Protein AF-A0A4Y9A9S3-F1 (afdb_monomer_lite)

Organism: NCBI:txid175306

Radius of gyration: 16.55 Å; chains: 1; bounding box: 26×42×41 Å

Secondary structure (DSSP, 8-state):
-PPPHHHHHHHHHHHHHHHHHHHHHHHHHHT-TT--EEEEEEEEETTTEEEEEEEETTTTEEEEEEEEE-HHHHHHHHHHT-

InterPro domains:
  IPR002560 Transposase IS204/IS1001/IS1096/IS1165, DDE domain [PF01610] (37-78)

Sequence (82 aa):
VPYTTAERYYKNGLQADRERTQATCIQDAIERDRLVLGIDDFAVRKGHTYNTGIHDLKGGSFLDIISGRTTEDLQDYRIFMR

pLDDT: mean 86.93, std 11.65, range [40.34, 95.25]

Structure (mmCIF, N/CA/C/O backbone):
data_AF-A0A4Y9A9S3-F1
#
_entry.id   AF-A0A4Y9A9S3-F1
#
loop_
_atom_site.group_PDB
_atom_site.id
_atom_site.type_symbol
_atom_site.label_atom_id
_atom_site.label_alt_id
_atom_site.label_comp_id
_atom_site.label_asym_id
_atom_site.label_entity_id
_atom_site.label_seq_id
_atom_site.pdbx_PDB_ins_code
_atom_site.Cartn_x
_atom_site.Cartn_y
_atom_site.Cartn_z
_atom_site.occupancy
_atom_site.B_iso_or_equiv
_atom_site.auth_seq_id
_atom_site.auth_comp_id
_atom_site.auth_asym_id
_atom_site.auth_atom_id
_atom_site.pdbx_PDB_model_num
ATOM 1 N N . VAL A 1 1 ? 13.847 9.650 -22.690 1.00 61.84 1 VAL A N 1
ATOM 2 C CA . VAL A 1 1 ? 13.117 10.785 -23.305 1.00 61.84 1 VAL A CA 1
ATOM 3 C C . VAL A 1 1 ? 12.533 11.612 -22.168 1.00 61.84 1 VAL A C 1
ATOM 5 O O . VAL A 1 1 ? 11.948 10.992 -21.286 1.00 61.84 1 VAL A O 1
ATOM 8 N N . PRO A 1 2 ? 12.767 12.932 -22.081 1.00 76.75 2 PRO A N 1
ATOM 9 C CA . PRO A 1 2 ? 12.204 13.741 -21.002 1.00 76.75 2 PRO A CA 1
ATOM 10 C C . PRO A 1 2 ? 10.681 13.850 -21.144 1.00 76.75 2 PRO A C 1
ATOM 12 O O . PRO A 1 2 ? 10.165 13.870 -22.261 1.00 76.75 2 PRO A O 1
ATOM 15 N N . TYR A 1 3 ? 9.975 13.922 -20.014 1.00 83.88 3 TYR A N 1
ATOM 16 C CA . TYR A 1 3 ? 8.528 14.131 -20.005 1.00 83.88 3 TYR A CA 1
ATOM 17 C C . TYR A 1 3 ? 8.164 15.481 -20.609 1.00 83.88 3 TYR A C 1
ATOM 19 O O . TYR A 1 3 ? 8.843 16.490 -20.378 1.00 83.88 3 TYR A O 1
ATOM 27 N N . THR A 1 4 ? 7.037 15.511 -21.314 1.00 91.94 4 THR A N 1
ATOM 28 C CA . THR A 1 4 ? 6.401 16.772 -21.692 1.00 91.94 4 THR A CA 1
ATOM 29 C C . THR A 1 4 ? 6.013 17.568 -20.441 1.00 91.94 4 THR A C 1
ATOM 31 O O . THR A 1 4 ? 5.863 17.024 -19.343 1.00 91.94 4 THR A O 1
ATOM 34 N N . THR A 1 5 ? 5.828 18.882 -20.584 1.00 89.12 5 THR A N 1
ATOM 35 C CA . THR A 1 5 ? 5.374 19.729 -19.469 1.00 89.12 5 THR A CA 1
ATOM 36 C C . THR A 1 5 ? 4.055 19.224 -18.875 1.00 89.12 5 THR A C 1
ATOM 38 O O . THR A 1 5 ? 3.946 19.145 -17.655 1.00 89.12 5 THR A O 1
ATOM 41 N N . ALA A 1 6 ? 3.100 18.802 -19.710 1.00 88.88 6 ALA A N 1
ATOM 42 C CA . ALA A 1 6 ? 1.822 18.251 -19.258 1.00 88.88 6 ALA A CA 1
ATOM 43 C C . ALA A 1 6 ? 1.990 16.940 -18.468 1.00 88.88 6 ALA A C 1
ATOM 45 O O . ALA A 1 6 ? 1.458 16.817 -17.367 1.00 88.88 6 ALA A O 1
ATOM 46 N N . GLU A 1 7 ? 2.785 15.992 -18.976 1.00 91.44 7 GLU A N 1
ATOM 47 C CA . GLU A 1 7 ? 3.065 14.738 -18.263 1.00 91.44 7 GLU A CA 1
ATOM 48 C C . GLU A 1 7 ? 3.750 14.977 -16.920 1.00 91.44 7 GLU A C 1
ATOM 50 O O . GLU A 1 7 ? 3.450 14.287 -15.951 1.00 91.44 7 GLU A O 1
ATOM 55 N N . ARG A 1 8 ? 4.656 15.956 -16.838 1.00 88.88 8 ARG A N 1
ATOM 56 C CA . ARG A 1 8 ? 5.327 16.295 -15.580 1.00 88.88 8 ARG A CA 1
ATOM 57 C C . ARG A 1 8 ? 4.336 16.810 -14.537 1.00 88.88 8 ARG A C 1
ATOM 59 O O . ARG A 1 8 ? 4.358 16.324 -13.413 1.00 88.88 8 ARG A O 1
ATOM 66 N N . TYR A 1 9 ? 3.454 17.743 -14.899 1.00 89.44 9 TYR A N 1
ATOM 67 C CA . TYR A 1 9 ? 2.416 18.225 -13.978 1.00 89.44 9 TYR A CA 1
ATOM 68 C C . TYR A 1 9 ? 1.481 17.101 -13.535 1.00 89.44 9 TYR A C 1
ATOM 70 O O . TYR A 1 9 ? 1.205 16.974 -12.346 1.00 89.44 9 TYR A O 1
ATOM 78 N N . TYR A 1 10 ? 1.058 16.251 -14.471 1.00 90.69 10 TYR A N 1
ATOM 79 C CA . TYR A 1 10 ? 0.202 15.109 -14.168 1.00 90.69 10 TYR A CA 1
ATOM 80 C C . TYR A 1 10 ? 0.871 14.114 -13.207 1.00 90.69 10 TYR A C 1
ATOM 82 O O . TYR A 1 10 ? 0.281 13.739 -12.197 1.00 90.69 10 TYR A O 1
ATOM 90 N N . LYS A 1 11 ? 2.126 13.726 -13.470 1.00 88.06 11 LYS A N 1
ATOM 91 C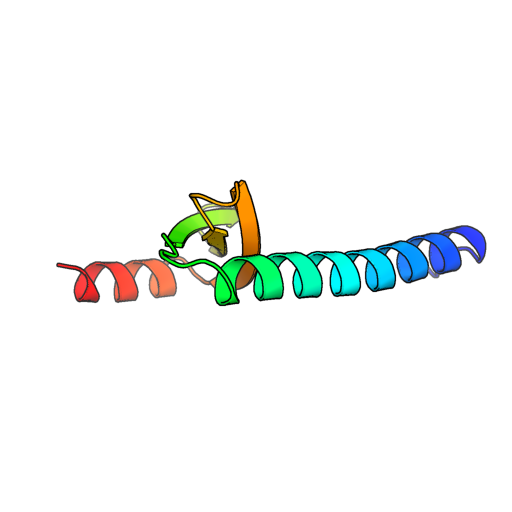 CA . LYS A 1 11 ? 2.874 12.795 -12.609 1.00 88.06 11 LYS A CA 1
ATOM 92 C C . LYS A 1 11 ? 3.168 13.377 -11.229 1.00 88.06 11 LYS A C 1
ATOM 94 O O . LYS A 1 11 ? 3.059 12.654 -10.246 1.00 88.06 11 LYS A O 1
ATOM 99 N N . ASN A 1 12 ? 3.490 14.666 -11.151 1.00 88.38 12 ASN A N 1
ATOM 100 C CA . ASN A 1 12 ? 3.691 15.343 -9.872 1.00 88.38 12 ASN A CA 1
ATOM 101 C C . ASN A 1 12 ? 2.389 15.397 -9.058 1.00 88.38 12 ASN A C 1
ATOM 103 O O . ASN A 1 12 ? 2.415 15.141 -7.859 1.00 88.38 12 ASN A O 1
ATOM 107 N N . GLY A 1 13 ? 1.254 15.680 -9.709 1.00 89.12 13 GLY A N 1
ATOM 108 C CA . GLY A 1 13 ? -0.062 15.636 -9.067 1.00 89.12 13 GLY A CA 1
ATOM 109 C C . GLY A 1 13 ? -0.389 14.245 -8.525 1.00 89.12 13 GLY A C 1
ATOM 110 O O . GLY A 1 13 ? -0.722 14.109 -7.354 1.00 89.12 13 GLY A O 1
ATOM 111 N N . LEU A 1 14 ? -0.180 13.202 -9.337 1.00 90.81 14 LEU A N 1
ATOM 112 C CA . LEU A 1 14 ? -0.347 11.810 -8.907 1.00 90.81 14 LEU A CA 1
ATOM 113 C C . LEU A 1 14 ? 0.534 11.442 -7.710 1.00 90.81 14 LEU A C 1
ATOM 115 O O . LEU A 1 14 ? 0.094 10.687 -6.847 1.00 90.81 14 LEU A O 1
ATOM 119 N N . GLN A 1 15 ? 1.774 11.934 -7.664 1.00 88.69 15 GLN A N 1
ATOM 120 C CA . GLN A 1 15 ? 2.661 11.674 -6.536 1.00 88.69 15 GLN A CA 1
ATOM 121 C C . GLN A 1 15 ? 2.120 12.309 -5.249 1.00 88.69 15 GLN A C 1
ATOM 123 O O . GLN A 1 15 ? 2.010 11.619 -4.239 1.00 88.69 15 GLN A O 1
ATOM 128 N N . ALA A 1 16 ? 1.733 13.585 -5.301 1.00 90.31 16 ALA A N 1
ATOM 129 C CA . ALA A 1 16 ? 1.176 14.285 -4.147 1.00 90.31 16 ALA A CA 1
ATOM 130 C C . ALA A 1 16 ? -0.135 13.643 -3.658 1.00 90.31 16 ALA A C 1
ATOM 132 O O . ALA A 1 16 ? -0.326 13.452 -2.457 1.00 90.31 16 ALA A O 1
ATOM 133 N N . ASP A 1 17 ? -1.022 13.259 -4.581 1.00 92.06 17 ASP A N 1
ATOM 134 C CA . ASP A 1 17 ? -2.266 12.568 -4.234 1.00 92.06 17 ASP A CA 1
ATOM 135 C C . ASP A 1 17 ? -1.996 11.191 -3.625 1.00 92.06 17 ASP A C 1
ATOM 137 O O . ASP A 1 17 ? -2.623 10.834 -2.631 1.00 92.06 17 ASP A O 1
ATOM 141 N N . ARG A 1 18 ? -1.025 10.439 -4.156 1.00 89.44 18 ARG A N 1
ATOM 142 C CA . ARG A 1 18 ? -0.625 9.144 -3.594 1.00 89.44 18 ARG A CA 1
ATOM 143 C C . ARG A 1 18 ? -0.139 9.278 -2.154 1.00 89.44 18 ARG A C 1
ATOM 145 O O . ARG A 1 18 ? -0.587 8.514 -1.305 1.00 89.44 18 ARG A O 1
ATOM 152 N N . GLU A 1 19 ? 0.769 10.215 -1.889 1.00 90.62 19 GLU A N 1
ATOM 153 C CA . GLU A 1 19 ? 1.311 10.456 -0.545 1.00 90.62 19 GLU A CA 1
ATOM 154 C C . GLU A 1 19 ? 0.190 10.841 0.429 1.00 90.62 19 GLU A C 1
ATOM 156 O O . GLU A 1 19 ? 0.093 10.281 1.523 1.00 90.62 19 GLU A O 1
ATOM 161 N N . ARG A 1 20 ? -0.722 11.727 0.001 1.00 93.69 20 ARG A N 1
ATOM 162 C CA . ARG A 1 20 ? -1.879 12.131 0.807 1.00 93.69 20 ARG A CA 1
ATOM 163 C C . ARG A 1 20 ? -2.810 10.957 1.102 1.00 93.69 20 ARG A C 1
ATOM 165 O O . ARG A 1 20 ? -3.169 10.747 2.256 1.00 93.69 20 ARG A O 1
ATOM 172 N N . THR A 1 21 ? -3.199 10.194 0.080 1.00 93.00 21 THR A N 1
ATOM 173 C CA . THR A 1 21 ? -4.087 9.036 0.237 1.00 93.00 21 THR A CA 1
ATOM 174 C C . THR A 1 21 ? -3.463 7.983 1.145 1.00 93.00 21 THR A C 1
ATOM 176 O O . THR A 1 21 ? -4.148 7.476 2.027 1.00 93.00 21 THR A O 1
ATOM 179 N N . GLN A 1 22 ? -2.169 7.693 0.985 1.00 92.88 22 GLN A N 1
ATOM 180 C CA . GLN A 1 22 ? -1.468 6.736 1.839 1.00 92.88 22 GLN A CA 1
ATOM 181 C C . GLN A 1 22 ? -1.464 7.190 3.303 1.00 92.88 22 GLN A C 1
ATOM 183 O O . GLN A 1 22 ? -1.805 6.402 4.183 1.00 92.88 22 GLN A O 1
ATOM 188 N N . ALA A 1 23 ? -1.148 8.462 3.564 1.00 93.88 23 ALA A N 1
ATOM 189 C CA . ALA A 1 23 ? -1.168 9.014 4.915 1.00 93.88 23 ALA A CA 1
ATOM 190 C C . ALA A 1 23 ? -2.559 8.904 5.562 1.00 93.88 23 ALA A C 1
ATOM 192 O O . ALA A 1 23 ? -2.662 8.491 6.715 1.00 93.88 23 ALA A O 1
ATOM 193 N N . THR A 1 24 ? -3.629 9.203 4.817 1.00 95.12 24 THR A N 1
ATOM 194 C CA . THR A 1 24 ? -5.007 9.031 5.303 1.00 95.12 24 THR A CA 1
ATOM 195 C C . THR A 1 24 ? -5.318 7.570 5.617 1.00 95.12 24 THR A C 1
ATOM 197 O O . THR A 1 24 ? -5.787 7.277 6.710 1.00 95.12 24 THR A O 1
ATOM 200 N N . CYS A 1 25 ? -5.002 6.636 4.714 1.00 94.50 25 CYS A N 1
ATOM 201 C CA . CYS A 1 25 ? -5.255 5.214 4.951 1.00 94.50 25 CYS A CA 1
ATOM 202 C C . CYS A 1 25 ? -4.505 4.676 6.178 1.00 94.50 25 CYS A C 1
ATOM 204 O O . CYS A 1 25 ? -5.059 3.865 6.919 1.00 94.50 25 CYS A O 1
ATOM 206 N N . ILE A 1 26 ? -3.267 5.126 6.400 1.00 94.00 26 ILE A N 1
ATOM 207 C CA . ILE A 1 26 ? -2.483 4.770 7.587 1.00 94.00 26 ILE A CA 1
ATOM 208 C C . ILE A 1 26 ? -3.125 5.348 8.849 1.00 94.00 26 ILE A C 1
ATOM 210 O O . ILE A 1 26 ? -3.280 4.621 9.828 1.00 94.00 26 ILE A O 1
ATOM 214 N N . GLN A 1 27 ? -3.527 6.620 8.829 1.00 95.25 27 GLN A N 1
ATOM 215 C CA . GLN A 1 27 ? -4.165 7.255 9.981 1.00 95.25 27 GLN A CA 1
ATOM 216 C C . GLN A 1 27 ? -5.470 6.542 10.362 1.00 95.25 27 GLN A C 1
ATOM 218 O O . GLN A 1 27 ? -5.646 6.174 11.522 1.00 95.25 27 GLN A O 1
ATOM 223 N N . ASP A 1 28 ? -6.324 6.247 9.379 1.00 94.12 28 ASP A N 1
ATOM 224 C CA . ASP A 1 28 ? -7.576 5.511 9.586 1.00 94.12 28 ASP A CA 1
ATOM 225 C C . ASP A 1 28 ? -7.333 4.113 10.180 1.00 94.12 28 ASP A C 1
ATOM 227 O O . ASP A 1 28 ? -8.120 3.624 10.992 1.00 94.12 28 ASP A O 1
ATOM 231 N N . ALA A 1 29 ? -6.244 3.450 9.776 1.00 93.56 29 ALA A N 1
ATOM 232 C CA . ALA A 1 29 ? -5.859 2.147 10.306 1.00 93.56 29 ALA A CA 1
ATOM 233 C C . ALA A 1 29 ? -5.323 2.233 11.747 1.00 93.56 29 ALA A C 1
ATOM 235 O O . ALA A 1 29 ? -5.619 1.349 12.552 1.00 93.56 29 ALA A O 1
ATOM 236 N N . ILE A 1 30 ? -4.566 3.287 12.081 1.00 93.25 30 ILE A N 1
ATOM 237 C CA . ILE A 1 30 ? -4.032 3.544 13.431 1.00 93.25 30 ILE A CA 1
ATOM 238 C C . ILE A 1 30 ? -5.158 3.851 14.421 1.00 93.25 30 ILE A C 1
ATOM 240 O O . ILE A 1 30 ? -5.146 3.351 15.543 1.00 93.25 30 ILE A O 1
ATOM 244 N N . GLU A 1 31 ? -6.135 4.659 14.015 1.00 94.50 31 GLU A N 1
ATOM 245 C CA . GLU A 1 31 ? -7.263 5.059 14.865 1.00 94.50 31 GLU A CA 1
ATOM 246 C C . GLU A 1 31 ? -8.300 3.939 15.052 1.00 94.50 31 GLU A C 1
ATOM 248 O O . GLU A 1 31 ? -9.250 4.071 15.829 1.00 94.50 31 GLU A O 1
ATOM 253 N N . ARG A 1 32 ? -8.135 2.811 14.355 1.00 90.88 32 ARG A N 1
ATOM 254 C CA . ARG A 1 32 ? -9.090 1.708 14.380 1.00 90.88 32 ARG A CA 1
ATOM 255 C C . ARG A 1 32 ? -8.971 0.903 15.673 1.00 90.88 32 ARG A C 1
ATOM 257 O O . ARG A 1 32 ? -7.949 0.280 15.937 1.00 90.88 32 ARG A O 1
ATOM 264 N N . ASP A 1 33 ? -10.085 0.790 16.396 1.00 90.25 33 ASP A N 1
ATOM 265 C CA . ASP A 1 33 ? -10.203 0.016 17.647 1.00 90.25 33 ASP A CA 1
ATOM 266 C C . ASP A 1 33 ? -9.667 -1.426 17.538 1.00 90.25 33 ASP A C 1
ATOM 268 O O . ASP A 1 33 ? -9.031 -1.950 18.450 1.00 90.25 33 ASP A O 1
ATOM 272 N N . ARG A 1 34 ? -9.872 -2.075 16.383 1.00 91.31 34 ARG A N 1
ATOM 273 C CA . ARG A 1 34 ? -9.308 -3.400 16.103 1.00 91.31 34 ARG A CA 1
ATOM 274 C C . ARG A 1 34 ? -8.811 -3.509 14.674 1.00 91.31 34 ARG A C 1
ATOM 276 O O . ARG A 1 34 ? -9.569 -3.928 13.791 1.00 91.31 34 ARG A O 1
ATOM 283 N N . LEU A 1 35 ? -7.538 -3.187 14.486 1.00 92.69 35 LEU A N 1
ATOM 284 C CA . LEU A 1 35 ? -6.811 -3.394 13.240 1.00 92.69 35 LEU A CA 1
ATOM 285 C C . LEU A 1 35 ? -6.652 -4.893 12.944 1.00 92.69 35 LEU A C 1
ATOM 287 O O . LEU A 1 35 ? -6.283 -5.682 13.815 1.00 92.69 35 LEU A O 1
ATOM 291 N N . VAL A 1 36 ? -6.948 -5.288 11.706 1.00 94.25 36 VAL A N 1
ATOM 292 C CA . VAL A 1 36 ? -6.678 -6.637 11.195 1.00 94.25 36 VAL A CA 1
ATOM 293 C C . VAL A 1 36 ? -5.839 -6.483 9.940 1.00 94.25 36 VAL A C 1
ATOM 295 O O . VAL A 1 36 ? -6.322 -5.953 8.942 1.00 94.25 36 VAL A O 1
ATOM 298 N N . LEU A 1 37 ? -4.589 -6.933 10.007 1.00 93.69 37 LEU A N 1
ATOM 299 C CA . LEU A 1 37 ? -3.645 -6.796 8.908 1.00 93.69 37 LEU A CA 1
ATOM 300 C C . LEU A 1 37 ? -3.712 -7.996 7.966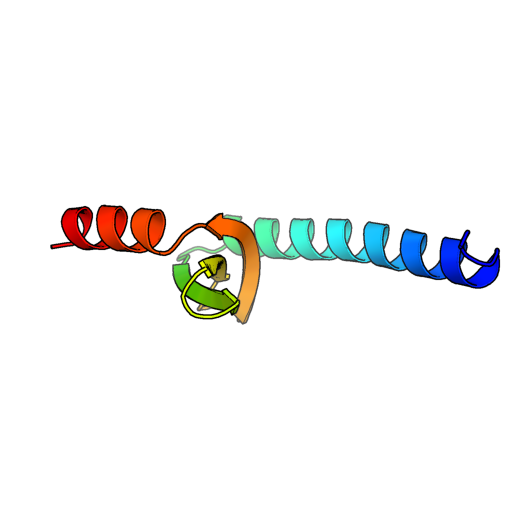 1.00 93.69 37 LEU A C 1
ATOM 302 O O . LEU A 1 37 ? -3.642 -9.144 8.402 1.00 93.69 37 LEU A O 1
ATOM 306 N N . GLY A 1 38 ? -3.824 -7.699 6.677 1.00 93.31 38 GLY A N 1
ATOM 307 C CA . GLY A 1 38 ? -3.566 -8.633 5.588 1.00 93.31 38 GLY A CA 1
ATOM 308 C C . GLY A 1 38 ? -2.160 -8.389 5.068 1.00 93.31 38 GLY A C 1
ATOM 309 O O . GLY A 1 38 ? -1.790 -7.236 4.840 1.00 93.31 38 GLY A O 1
ATOM 310 N N . ILE A 1 39 ? -1.376 -9.453 4.923 1.00 92.75 39 ILE A N 1
ATOM 311 C CA . ILE A 1 39 ? -0.015 -9.394 4.394 1.00 92.75 39 ILE A CA 1
ATOM 312 C C . ILE A 1 39 ? 0.081 -10.446 3.300 1.00 92.75 39 ILE A C 1
ATOM 314 O O . ILE A 1 39 ? 0.017 -11.637 3.595 1.00 92.75 39 ILE A O 1
ATOM 318 N N . ASP A 1 40 ? 0.236 -9.998 2.059 1.00 89.81 40 ASP A N 1
ATOM 319 C CA . ASP A 1 40 ? 0.219 -10.872 0.889 1.00 89.81 40 ASP A CA 1
ATOM 320 C C . ASP A 1 40 ? 1.407 -10.581 -0.028 1.00 89.81 40 ASP A C 1
ATOM 322 O O . ASP A 1 40 ? 1.694 -9.430 -0.365 1.00 89.81 40 ASP A O 1
ATOM 326 N N . ASP A 1 41 ? 2.085 -11.638 -0.473 1.00 90.12 41 ASP A N 1
ATOM 327 C CA . ASP A 1 41 ? 3.153 -11.548 -1.464 1.00 90.12 41 ASP A CA 1
ATOM 328 C C . ASP A 1 41 ? 2.582 -11.682 -2.880 1.00 90.12 41 ASP A C 1
ATOM 330 O O . ASP A 1 41 ? 1.889 -12.649 -3.207 1.00 90.12 41 ASP A O 1
ATOM 334 N N . PHE A 1 42 ? 2.924 -10.749 -3.765 1.00 89.88 42 PHE A N 1
ATOM 335 C CA . PHE A 1 42 ? 2.540 -10.795 -5.171 1.00 89.88 42 PHE A CA 1
ATOM 336 C C . PHE A 1 42 ? 3.745 -10.653 -6.093 1.00 89.88 42 PHE A C 1
ATOM 338 O O . PHE A 1 42 ? 4.655 -9.848 -5.888 1.00 89.88 42 PHE A O 1
ATOM 345 N N . ALA A 1 43 ? 3.752 -11.473 -7.142 1.00 89.69 43 ALA A N 1
ATOM 346 C CA . ALA A 1 43 ? 4.836 -11.504 -8.106 1.00 89.69 43 ALA A CA 1
ATOM 347 C C . ALA A 1 43 ? 4.803 -10.258 -9.000 1.00 89.69 43 ALA A C 1
ATOM 349 O O . ALA A 1 43 ? 3.840 -10.044 -9.735 1.00 89.69 43 ALA A O 1
ATOM 350 N N . VAL A 1 44 ? 5.895 -9.493 -8.999 1.00 88.75 44 VAL A N 1
ATOM 351 C CA . VAL A 1 44 ? 6.161 -8.467 -10.021 1.00 88.75 44 VAL A CA 1
ATOM 352 C C . VAL A 1 44 ? 6.741 -9.140 -11.260 1.00 88.75 44 VAL A C 1
ATOM 354 O O . VAL A 1 44 ? 6.288 -8.920 -12.380 1.00 88.75 44 VAL A O 1
ATOM 357 N N . ARG A 1 45 ? 7.715 -10.029 -11.047 1.00 88.62 45 ARG A N 1
ATOM 358 C CA . ARG A 1 45 ? 8.236 -10.953 -12.049 1.00 88.62 45 ARG A CA 1
ATOM 359 C C . ARG A 1 45 ? 8.359 -12.325 -11.402 1.00 88.62 45 ARG A C 1
ATOM 361 O O . ARG A 1 45 ? 9.253 -12.560 -10.591 1.00 88.62 45 ARG A O 1
ATOM 368 N N . LYS A 1 46 ? 7.457 -13.235 -11.769 1.00 78.56 46 LYS A N 1
ATOM 369 C CA . LYS A 1 46 ? 7.373 -14.585 -11.192 1.00 78.56 46 LYS A CA 1
ATOM 370 C C . LYS A 1 46 ? 8.737 -15.285 -11.211 1.00 78.56 46 LYS A C 1
ATOM 372 O O . LYS A 1 46 ? 9.382 -15.337 -12.254 1.00 78.56 46 LYS A O 1
ATOM 377 N N . GLY A 1 47 ? 9.153 -15.808 -10.059 1.00 80.00 47 GLY A N 1
ATOM 378 C CA . GLY A 1 47 ? 10.443 -16.480 -9.872 1.00 80.00 47 GLY A CA 1
ATOM 379 C C . GLY A 1 47 ? 11.643 -15.551 -9.665 1.00 80.00 47 GLY A C 1
ATOM 380 O O . GLY A 1 47 ? 12.746 -16.051 -9.488 1.00 80.00 47 GLY A O 1
ATOM 381 N N . HIS A 1 48 ? 11.451 -14.228 -9.680 1.00 83.56 48 HIS A N 1
ATOM 382 C CA . HIS A 1 48 ? 12.549 -13.264 -9.575 1.00 83.56 48 HIS A CA 1
ATOM 383 C C . HIS A 1 48 ? 12.280 -12.178 -8.539 1.00 83.56 48 HIS A C 1
ATOM 385 O O . HIS A 1 48 ? 13.060 -12.027 -7.607 1.00 83.56 48 HIS A O 1
ATOM 391 N N . THR A 1 49 ? 11.197 -11.419 -8.712 1.00 90.81 49 THR A N 1
ATOM 392 C CA . THR A 1 49 ? 10.881 -10.277 -7.854 1.00 90.81 49 THR A CA 1
ATOM 393 C C . THR A 1 49 ? 9.420 -10.287 -7.440 1.00 90.81 49 THR A C 1
ATOM 395 O O . THR A 1 49 ? 8.508 -10.511 -8.245 1.00 90.81 49 THR A O 1
ATOM 398 N N . TYR A 1 50 ? 9.212 -10.010 -6.165 1.00 92.06 50 TYR A N 1
ATOM 399 C CA . TYR A 1 50 ? 7.938 -9.982 -5.480 1.00 92.06 50 TYR A CA 1
ATOM 400 C C . TYR A 1 50 ? 7.844 -8.698 -4.672 1.00 92.06 50 TYR A C 1
ATOM 402 O O . TYR A 1 50 ? 8.849 -8.115 -4.260 1.00 92.06 50 TYR A O 1
ATOM 410 N N . ASN A 1 51 ? 6.614 -8.281 -4.436 1.00 92.94 51 ASN A N 1
ATOM 411 C CA . ASN A 1 51 ? 6.301 -7.247 -3.475 1.00 92.94 51 ASN A CA 1
ATOM 412 C C . ASN A 1 51 ? 5.401 -7.852 -2.401 1.00 92.94 51 ASN A C 1
ATOM 414 O O . ASN A 1 51 ? 4.599 -8.735 -2.699 1.00 92.94 51 ASN A O 1
ATOM 418 N N . THR A 1 52 ? 5.507 -7.344 -1.183 1.00 92.12 52 THR A N 1
ATOM 419 C CA . THR A 1 52 ? 4.588 -7.666 -0.092 1.00 92.12 52 THR A CA 1
ATOM 420 C C . THR A 1 52 ? 3.661 -6.483 0.116 1.00 92.12 52 THR A C 1
ATOM 422 O O . THR A 1 52 ? 4.124 -5.377 0.399 1.00 92.12 52 THR A O 1
ATOM 425 N N . GLY A 1 53 ? 2.363 -6.704 -0.056 1.00 93.12 53 GLY A N 1
ATOM 426 C CA . GLY A 1 53 ? 1.322 -5.727 0.245 1.00 93.12 53 GLY A CA 1
ATOM 427 C C . GLY A 1 53 ? 0.880 -5.826 1.695 1.00 93.12 53 GLY A C 1
ATOM 428 O O . GLY A 1 53 ? 0.741 -6.927 2.223 1.00 93.12 53 GLY A O 1
ATOM 429 N N . ILE A 1 54 ? 0.646 -4.677 2.323 1.00 94.56 54 ILE A N 1
ATOM 430 C CA . ILE A 1 54 ? 0.092 -4.568 3.671 1.00 94.56 54 ILE A CA 1
ATOM 431 C C . ILE A 1 54 ? -1.270 -3.881 3.569 1.00 94.56 54 ILE A C 1
ATOM 433 O O . ILE A 1 54 ? -1.387 -2.794 3.001 1.00 94.56 54 ILE A O 1
ATOM 437 N N . HIS A 1 55 ? -2.298 -4.510 4.131 1.00 94.94 55 HIS A N 1
ATOM 438 C CA . HIS A 1 55 ? -3.692 -4.091 4.012 1.00 94.94 55 HIS A CA 1
ATOM 439 C C . HIS A 1 55 ? -4.359 -3.974 5.387 1.00 94.94 55 HIS A C 1
ATOM 441 O O . HIS A 1 55 ? -4.161 -4.843 6.236 1.00 94.94 55 HIS A O 1
ATOM 447 N N . ASP A 1 56 ? -5.220 -2.972 5.587 1.00 94.50 56 ASP A N 1
ATOM 448 C CA . ASP A 1 56 ? -6.243 -3.018 6.640 1.00 94.50 56 ASP A CA 1
ATOM 449 C C . ASP A 1 56 ? -7.441 -3.804 6.094 1.00 94.50 56 ASP A C 1
ATOM 451 O O . ASP A 1 56 ? -8.235 -3.291 5.303 1.00 94.50 56 ASP A O 1
ATOM 455 N N . LEU A 1 57 ? -7.592 -5.061 6.516 1.00 93.50 57 LEU A N 1
ATOM 456 C CA . LEU A 1 57 ? -8.656 -5.943 6.024 1.00 93.50 57 LEU A CA 1
ATOM 457 C C . LEU A 1 57 ? -10.054 -5.492 6.451 1.00 93.50 57 LEU A C 1
ATOM 459 O O . LEU A 1 57 ? -11.038 -5.867 5.816 1.00 93.50 57 LEU A O 1
ATOM 463 N N . LYS A 1 58 ? -10.166 -4.699 7.520 1.00 92.38 58 LYS A N 1
ATOM 464 C CA . LYS A 1 58 ? -11.455 -4.164 7.972 1.00 92.38 58 LYS A CA 1
ATOM 465 C C . LYS A 1 58 ? -11.773 -2.808 7.373 1.00 92.38 58 LYS A C 1
ATOM 467 O O . LYS A 1 58 ? -12.945 -2.506 7.162 1.00 92.38 58 LYS A O 1
ATOM 472 N N . GLY A 1 59 ? -10.755 -1.986 7.158 1.00 89.44 59 GLY A N 1
ATOM 473 C CA . GLY A 1 59 ? -10.871 -0.717 6.446 1.00 89.44 59 GLY A CA 1
ATOM 474 C C . GLY A 1 59 ? -10.973 -0.869 4.940 1.00 89.44 59 GLY A C 1
ATOM 475 O O . GLY A 1 59 ? -11.448 0.048 4.280 1.00 89.44 59 GLY A O 1
ATOM 476 N N . GLY A 1 60 ? -10.558 -2.017 4.400 1.00 91.00 60 GLY A N 1
ATOM 477 C CA . GLY A 1 60 ? -10.486 -2.246 2.962 1.00 91.00 60 GLY A CA 1
ATOM 478 C C . GLY A 1 60 ? -9.429 -1.377 2.278 1.00 91.00 60 GLY A C 1
ATOM 479 O O . GLY A 1 60 ? -9.527 -1.146 1.074 1.00 91.00 60 GLY A O 1
ATOM 480 N N . SER A 1 61 ? -8.447 -0.867 3.027 1.00 92.69 61 SER A N 1
ATOM 481 C CA . SER A 1 61 ? -7.431 0.055 2.524 1.00 92.69 61 SER A CA 1
ATOM 482 C C . SER A 1 61 ? -6.076 -0.627 2.347 1.00 92.69 61 SER A C 1
ATOM 484 O O . SER A 1 61 ? -5.693 -1.539 3.083 1.00 92.69 61 SER A O 1
ATOM 486 N N . PHE A 1 62 ? -5.344 -0.170 1.331 1.00 92.56 62 PHE A N 1
ATOM 487 C CA . PHE A 1 62 ? -3.944 -0.517 1.127 1.00 92.56 62 PHE A CA 1
ATOM 488 C C . PHE A 1 62 ? -3.077 0.440 1.940 1.00 92.56 62 PHE A C 1
ATOM 490 O O . PHE A 1 62 ? -3.202 1.654 1.780 1.00 92.56 62 PHE A O 1
ATOM 497 N N . LEU A 1 63 ? -2.221 -0.094 2.807 1.00 93.62 63 LEU A N 1
ATOM 498 C CA . LEU A 1 63 ? -1.423 0.711 3.730 1.00 93.62 63 LEU A CA 1
ATOM 499 C C . LEU A 1 63 ? -0.029 0.967 3.172 1.00 93.62 63 LEU A C 1
ATOM 501 O O . LEU A 1 63 ? 0.403 2.117 3.090 1.00 93.62 63 LEU A O 1
ATOM 505 N N . ASP A 1 64 ? 0.675 -0.090 2.769 1.00 92.81 64 ASP A N 1
ATOM 506 C CA . ASP A 1 64 ? 2.027 0.046 2.239 1.00 92.81 64 ASP A CA 1
ATOM 507 C C . ASP A 1 64 ? 2.486 -1.171 1.429 1.00 92.81 64 ASP A C 1
ATOM 509 O O . ASP A 1 64 ? 1.865 -2.237 1.450 1.00 92.81 64 ASP A O 1
ATOM 513 N N . ILE A 1 65 ? 3.594 -0.996 0.710 1.00 92.50 65 ILE A N 1
ATOM 514 C CA . ILE A 1 65 ? 4.230 -2.014 -0.115 1.00 92.50 65 ILE A CA 1
ATOM 515 C C . ILE A 1 65 ? 5.721 -2.137 0.197 1.00 92.50 65 ILE A C 1
ATOM 517 O O . ILE A 1 65 ? 6.504 -1.211 -0.006 1.00 92.50 65 ILE A O 1
ATOM 521 N N . ILE A 1 66 ? 6.149 -3.336 0.578 1.00 90.75 66 ILE A N 1
ATOM 522 C CA . ILE A 1 66 ? 7.571 -3.674 0.634 1.00 90.75 66 ILE A CA 1
ATOM 523 C C . ILE A 1 66 ? 7.947 -4.241 -0.730 1.00 90.75 66 ILE A C 1
ATOM 525 O O . ILE A 1 66 ? 7.506 -5.325 -1.108 1.00 90.75 66 ILE A O 1
ATOM 529 N N . SER A 1 67 ? 8.719 -3.483 -1.505 1.00 91.06 67 SER A N 1
ATOM 530 C CA . SER A 1 67 ? 9.056 -3.850 -2.884 1.00 91.06 67 SER A CA 1
ATOM 531 C C . SER A 1 67 ? 10.411 -4.541 -3.004 1.00 91.06 67 SER A C 1
ATOM 533 O O . SER A 1 67 ? 11.299 -4.328 -2.184 1.00 91.06 67 SER A O 1
ATOM 535 N N . GLY A 1 68 ? 10.597 -5.296 -4.089 1.00 88.12 68 GLY A N 1
ATOM 536 C CA . GLY A 1 68 ? 11.917 -5.792 -4.497 1.00 88.12 68 GLY A CA 1
ATOM 537 C C . GLY A 1 68 ? 12.396 -7.044 -3.765 1.00 88.12 68 GLY A C 1
ATOM 538 O O . GLY A 1 68 ? 13.587 -7.335 -3.800 1.00 88.12 68 GLY A O 1
ATOM 539 N N . ARG A 1 69 ? 11.484 -7.793 -3.140 1.00 87.75 69 ARG A N 1
ATOM 540 C CA . ARG A 1 69 ? 11.803 -9.070 -2.499 1.00 87.75 69 ARG A CA 1
ATOM 541 C C . ARG A 1 69 ? 12.102 -10.142 -3.539 1.00 87.75 69 ARG A C 1
ATOM 543 O O . ARG A 1 69 ? 11.454 -10.212 -4.582 1.00 87.75 69 ARG A O 1
ATOM 550 N N . THR A 1 70 ? 13.067 -10.992 -3.244 1.00 89.88 70 THR A N 1
ATOM 551 C CA . THR A 1 70 ? 13.448 -12.159 -4.042 1.00 89.88 70 THR A CA 1
ATOM 552 C C . THR A 1 70 ? 12.661 -13.401 -3.628 1.00 89.88 70 THR A C 1
ATOM 554 O O . THR A 1 70 ? 11.928 -13.390 -2.638 1.00 89.88 70 THR A O 1
ATOM 557 N N . THR A 1 71 ? 12.783 -14.489 -4.395 1.00 85.31 71 THR A N 1
ATOM 558 C CA . THR A 1 71 ? 12.168 -15.775 -4.022 1.00 85.31 71 THR A CA 1
ATOM 559 C C . THR A 1 71 ? 12.747 -16.285 -2.700 1.00 85.31 71 THR A C 1
ATOM 561 O O . THR A 1 71 ? 12.021 -16.850 -1.886 1.00 85.31 71 THR A O 1
ATOM 564 N N . GLU A 1 72 ? 14.040 -16.068 -2.492 1.00 86.38 72 GLU A N 1
ATOM 565 C CA . GLU A 1 72 ? 14.792 -16.434 -1.298 1.00 86.38 72 GLU A CA 1
ATOM 566 C C . GLU A 1 72 ? 14.260 -15.671 -0.078 1.00 86.38 72 GLU A C 1
ATOM 568 O O . GLU A 1 72 ? 13.880 -16.300 0.910 1.00 86.38 72 GLU A O 1
ATOM 573 N N . ASP A 1 73 ? 14.064 -14.350 -0.199 1.00 85.00 73 ASP A N 1
ATOM 574 C CA . ASP A 1 73 ? 13.465 -13.533 0.867 1.00 85.00 73 ASP A CA 1
ATOM 575 C C . ASP A 1 73 ? 12.080 -14.052 1.285 1.00 85.00 73 ASP A C 1
ATOM 577 O O . ASP A 1 73 ? 11.698 -13.947 2.453 1.00 85.00 73 ASP A O 1
ATOM 581 N N . LEU 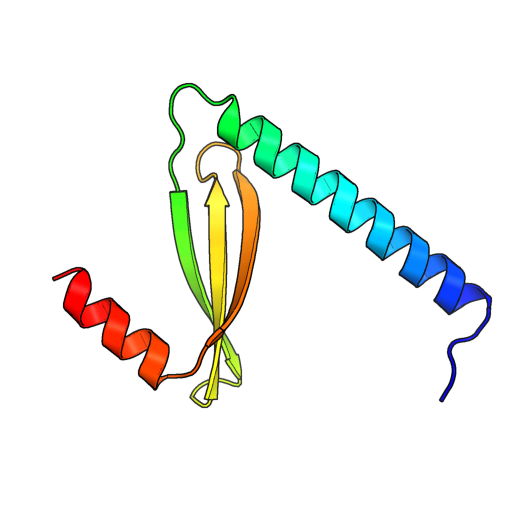A 1 74 ? 11.280 -14.575 0.342 1.00 81.75 74 LEU A N 1
ATOM 582 C CA . LEU A 1 74 ? 9.966 -15.167 0.641 1.00 81.75 74 LEU A CA 1
ATOM 583 C C . LEU A 1 74 ? 10.079 -16.489 1.411 1.00 81.75 74 LEU A C 1
ATOM 585 O O . LEU A 1 74 ? 9.228 -16.796 2.249 1.00 81.75 74 LEU A O 1
ATOM 589 N N . GLN A 1 75 ? 11.100 -17.293 1.117 1.00 81.94 75 GLN A N 1
ATOM 590 C CA . GLN A 1 75 ? 11.288 -18.602 1.740 1.00 81.94 75 GLN A CA 1
ATOM 591 C C . GLN A 1 75 ? 11.773 -18.484 3.184 1.00 81.94 75 GLN A C 1
ATOM 593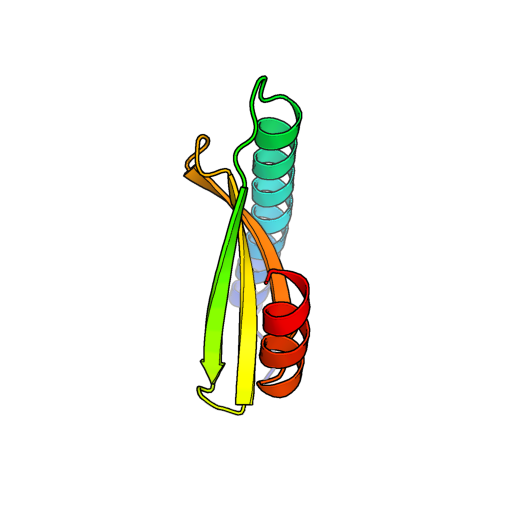 O O . GLN A 1 75 ? 11.258 -19.207 4.040 1.00 81.94 75 GLN A O 1
ATOM 598 N N . ASP A 1 76 ? 12.661 -17.533 3.470 1.00 75.69 76 ASP A N 1
ATOM 599 C CA . ASP A 1 76 ? 13.168 -17.287 4.825 1.00 75.69 76 ASP A CA 1
ATOM 600 C C . ASP A 1 76 ? 12.032 -16.944 5.801 1.00 75.69 76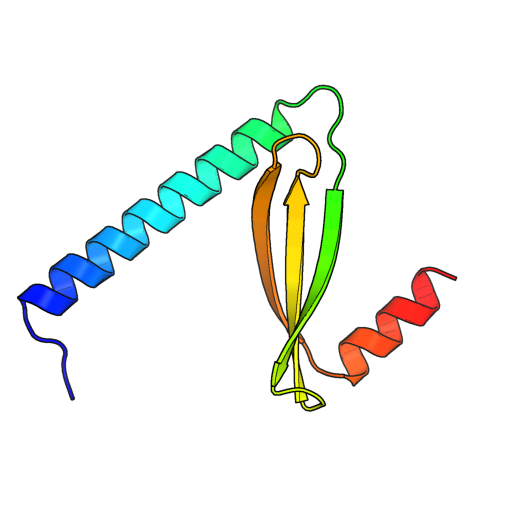 ASP A C 1
ATOM 602 O O . ASP A 1 76 ? 11.968 -17.455 6.922 1.00 75.69 76 ASP A O 1
ATOM 606 N N . TYR A 1 77 ? 11.052 -16.160 5.345 1.00 64.56 77 TYR A N 1
ATOM 607 C CA . TYR A 1 77 ? 9.897 -15.779 6.160 1.00 64.56 77 TYR A CA 1
ATOM 608 C C . TYR A 1 77 ? 8.922 -16.939 6.421 1.00 64.56 77 TYR A C 1
ATOM 610 O O . TYR A 1 77 ? 8.307 -17.008 7.488 1.00 64.56 77 TYR A O 1
ATOM 618 N N . ARG A 1 78 ? 8.794 -17.894 5.485 1.00 57.72 78 ARG A N 1
ATOM 619 C CA . ARG A 1 78 ? 7.926 -19.076 5.664 1.00 57.72 78 ARG A CA 1
ATOM 620 C C . ARG A 1 78 ? 8.408 -20.015 6.768 1.00 57.72 78 ARG A C 1
ATOM 622 O O . ARG A 1 78 ? 7.596 -20.782 7.281 1.00 57.72 78 ARG A O 1
ATOM 629 N N . ILE A 1 79 ? 9.693 -19.980 7.119 1.00 49.47 79 ILE A N 1
ATOM 630 C CA . ILE A 1 79 ? 10.248 -20.784 8.216 1.00 49.47 79 ILE A CA 1
ATOM 631 C C . ILE A 1 79 ? 9.880 -20.169 9.576 1.00 49.47 79 ILE A C 1
ATOM 633 O O . ILE A 1 79 ? 9.638 -20.908 10.523 1.00 49.47 79 ILE A O 1
ATOM 637 N N . PHE A 1 80 ? 9.769 -18.839 9.664 1.00 40.34 80 PHE A N 1
ATOM 638 C CA . PHE A 1 80 ? 9.514 -18.122 10.920 1.00 40.34 80 PHE A CA 1
ATOM 639 C C . PHE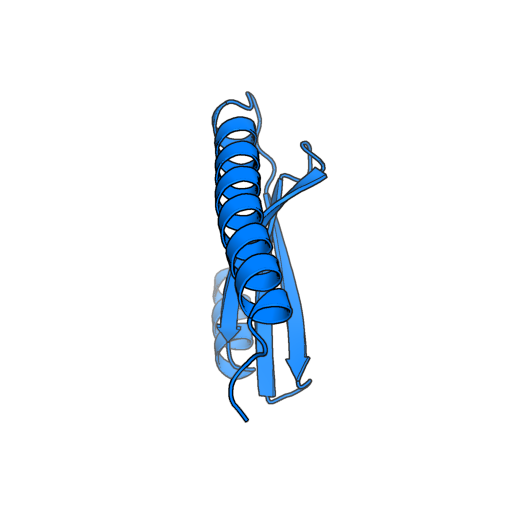 A 1 80 ? 8.043 -18.140 11.376 1.00 40.34 80 PHE A C 1
ATOM 641 O O . PHE A 1 80 ? 7.762 -17.902 12.546 1.00 40.34 80 PHE A O 1
ATOM 648 N N . MET A 1 81 ? 7.101 -18.413 10.466 1.00 47.41 81 MET A N 1
ATOM 649 C CA . MET A 1 81 ? 5.661 -18.513 10.765 1.00 47.41 81 MET A CA 1
ATOM 650 C C . MET A 1 81 ? 5.152 -19.960 10.922 1.00 47.41 81 MET A C 1
ATOM 652 O O . MET A 1 81 ? 3.942 -20.189 10.850 1.00 47.41 81 MET A O 1
ATOM 656 N N . ARG A 1 82 ? 6.048 -20.943 11.077 1.00 43.47 82 ARG A N 1
ATOM 657 C CA . ARG A 1 82 ? 5.688 -22.343 11.358 1.00 43.47 82 ARG A CA 1
ATOM 658 C C . ARG A 1 82 ? 5.711 -22.668 12.842 1.00 43.47 82 ARG A C 1
ATOM 660 O O . ARG A 1 82 ? 6.606 -22.154 13.542 1.00 43.47 82 ARG A O 1
#

Foldseek 3Di:
DDDDPVVVVVVVVVVVVVVVLLVVQQVVQVPDPDFDWDWDWDDPPPQAWIKIWIDRPVVRDTNDIRTGDHPVNVVVVVVVVD